Protein AF-A0A817X4B9-F1 (afdb_monomer_lite)

Foldseek 3Di:
DFQPPDPDGDDDDLCQQLPPDQPHPVSLSNAPQQPDCCCVPPNVPEPDDWGGGNVHIDHDDDPQWDWDDDPPDTDIDRVQQADFDWDADPVRPPIDTLGRPPARAWLEWEADPPQQKIWTAHQVQQWIWIDHVNNDDPIDTPDRDCVVRNDDRYDYDDPPRD

Radius of gyration: 22.18 Å; chains: 1; bounding box: 50×35×55 Å

Sequence (162 aa):
MVCSDTTIHQCVNMAQVCDGKLDCPGGNDESSLCNNDQCSINNGGCSHIRHPSPFGVLCLYQPGFHVRNTTNYKKCEDWRKNSRIERCNMDDQQRLSIMNDSIQMSLGLTFDLICEEVHFIDHHLNYIEIFTYNGENNRRKILVNRHFLYRFMSITLFENYL

pLDDT: mean 80.0, std 8.75, range [59.09, 93.94]

Secondary structure (DSSP, 8-state):
-B-TT-SS--B--GGGSSSSS--STT-TTS-TTTT-GGGTGGGGG-SSEEEEETTEEEEE--TTEEEEEETTEEEEEEGGGG--EEE--TTS-S-EEEE-SS-S-EEEEEEETTTTEEEEEETTTTEEEEEETT--S--EEEEE-HHHHSS------BTTB-

Structure (mmCIF, N/CA/C/O backbone):
data_AF-A0A817X4B9-F1
#
_entry.id   AF-A0A817X4B9-F1
#
loop_
_atom_site.group_PDB
_atom_site.id
_atom_site.type_symbol
_atom_site.label_atom_id
_atom_site.label_alt_id
_atom_site.label_comp_id
_atom_site.label_asym_id
_atom_site.label_entity_id
_atom_site.label_seq_id
_atom_site.pdbx_PDB_ins_code
_atom_site.Cartn_x
_atom_site.Cartn_y
_atom_site.Cartn_z
_atom_site.occupancy
_atom_site.B_iso_or_equiv
_atom_site.auth_seq_id
_atom_site.auth_comp_id
_atom_site.auth_asym_id
_atom_site.auth_atom_id
_atom_site.pdbx_PDB_model_num
ATOM 1 N N . MET A 1 1 ? 8.015 7.764 -21.213 1.00 74.06 1 MET A N 1
ATOM 2 C CA . MET A 1 1 ? 9.270 8.530 -21.051 1.00 74.06 1 MET A CA 1
ATOM 3 C C . MET A 1 1 ? 9.016 9.974 -21.458 1.00 74.06 1 MET A C 1
ATOM 5 O O . MET A 1 1 ? 8.210 10.181 -22.354 1.00 74.06 1 MET A O 1
ATOM 9 N N . VAL A 1 2 ? 9.634 10.954 -20.792 1.00 82.88 2 VAL A N 1
ATOM 10 C CA . VAL A 1 2 ? 9.540 12.372 -21.190 1.00 82.88 2 VAL A CA 1
ATOM 11 C C . VAL A 1 2 ? 10.681 12.678 -22.156 1.00 82.88 2 VAL A C 1
ATOM 13 O O . VAL A 1 2 ? 11.825 12.343 -21.852 1.00 82.88 2 VAL A O 1
ATOM 16 N N . CYS A 1 3 ? 10.381 13.295 -23.298 1.00 82.88 3 CYS A N 1
ATOM 17 C CA . CYS A 1 3 ? 11.406 13.748 -24.233 1.00 82.88 3 CYS A CA 1
ATOM 18 C C . CYS A 1 3 ? 12.183 14.925 -23.616 1.00 82.88 3 CYS A C 1
ATOM 20 O O . CYS A 1 3 ? 11.591 15.891 -23.138 1.00 82.88 3 CYS A O 1
ATOM 22 N N . SER A 1 4 ? 13.512 14.824 -23.587 1.00 69.94 4 SER A N 1
ATOM 23 C CA . SER A 1 4 ? 14.405 15.776 -22.909 1.00 69.94 4 SER A CA 1
ATOM 24 C C . SER A 1 4 ? 14.699 17.057 -23.697 1.00 69.94 4 SER A C 1
ATOM 26 O O . SER A 1 4 ? 15.132 18.032 -23.094 1.00 69.94 4 SER A O 1
ATOM 28 N N . ASP A 1 5 ? 14.459 17.068 -25.011 1.00 68.06 5 ASP A N 1
ATOM 29 C CA . ASP A 1 5 ? 14.863 18.158 -25.919 1.00 68.06 5 ASP A CA 1
ATOM 30 C C . ASP A 1 5 ? 13.751 19.155 -26.274 1.00 68.06 5 ASP A C 1
ATOM 32 O O . ASP A 1 5 ? 13.900 19.995 -27.162 1.00 68.06 5 ASP A O 1
ATOM 36 N N . THR A 1 6 ? 12.605 19.085 -25.602 1.00 60.25 6 THR A N 1
ATOM 37 C CA . THR A 1 6 ? 11.444 19.896 -25.964 1.00 60.25 6 THR A CA 1
ATOM 38 C C . THR A 1 6 ? 11.084 20.897 -24.869 1.00 60.25 6 THR A C 1
ATOM 40 O O . THR A 1 6 ? 10.873 20.548 -23.711 1.00 60.25 6 THR A O 1
ATOM 43 N N . THR A 1 7 ? 10.891 22.159 -25.268 1.00 63.16 7 THR A N 1
ATOM 44 C CA . THR A 1 7 ? 10.195 23.197 -24.475 1.00 63.16 7 THR A CA 1
ATOM 45 C C . THR A 1 7 ? 8.730 22.834 -24.178 1.00 63.16 7 THR A C 1
ATOM 47 O O . THR A 1 7 ? 8.045 23.530 -23.434 1.00 63.16 7 THR A O 1
ATOM 50 N N . ILE A 1 8 ? 8.259 21.724 -24.755 1.00 62.22 8 ILE A N 1
ATOM 51 C CA . ILE A 1 8 ? 6.956 21.094 -24.575 1.00 62.22 8 ILE A CA 1
ATOM 52 C C . ILE A 1 8 ? 7.215 19.713 -23.965 1.00 62.22 8 ILE A C 1
ATOM 54 O O . ILE A 1 8 ? 7.866 18.890 -24.595 1.00 62.22 8 ILE A O 1
ATOM 58 N N . HIS A 1 9 ? 6.727 19.409 -22.764 1.00 69.56 9 HIS A N 1
ATOM 59 C CA . HIS A 1 9 ? 6.904 18.076 -22.171 1.00 69.56 9 HIS A CA 1
ATOM 60 C C . HIS A 1 9 ? 6.074 17.020 -22.924 1.00 69.56 9 HIS A C 1
ATOM 62 O O . HIS A 1 9 ? 4.930 16.743 -22.567 1.00 69.56 9 HIS A O 1
ATOM 68 N N . GLN A 1 10 ? 6.643 16.442 -23.984 1.00 81.06 10 GLN A N 1
ATOM 69 C CA . GLN A 1 10 ? 6.041 15.346 -24.734 1.00 81.06 10 GLN A CA 1
ATOM 70 C C . GLN A 1 10 ? 6.378 14.016 -24.055 1.00 81.06 10 GLN A C 1
ATOM 72 O O . GLN A 1 10 ? 7.537 13.731 -23.745 1.00 81.06 10 GLN A O 1
ATOM 77 N N . CYS A 1 11 ? 5.349 13.208 -23.810 1.00 83.88 11 CYS A N 1
ATOM 78 C CA . CYS A 1 11 ? 5.471 11.890 -23.200 1.00 83.88 11 CYS A CA 1
ATOM 79 C C . CYS A 1 11 ? 5.230 10.805 -24.251 1.00 83.88 11 CYS A C 1
ATOM 81 O O . CYS A 1 11 ? 4.183 10.797 -24.892 1.00 83.88 11 CYS A O 1
ATOM 83 N N . VAL A 1 12 ? 6.161 9.861 -24.365 1.00 86.44 12 VAL A N 1
ATOM 84 C CA . VAL A 1 12 ? 6.010 8.637 -25.170 1.00 86.44 12 VAL A CA 1
ATOM 85 C C . VAL A 1 12 ? 5.675 7.442 -24.274 1.00 86.44 12 VAL A C 1
ATOM 87 O O . VAL A 1 12 ? 6.075 7.405 -23.098 1.00 86.44 12 VAL A O 1
ATOM 90 N N . ASN A 1 13 ? 4.910 6.475 -24.790 1.00 84.88 13 ASN A N 1
ATOM 91 C CA . ASN A 1 13 ? 4.567 5.263 -24.044 1.00 84.88 13 ASN A CA 1
ATOM 92 C C . ASN A 1 13 ? 5.828 4.437 -23.748 1.00 84.88 13 ASN A C 1
ATOM 94 O O . ASN A 1 13 ? 6.791 4.490 -24.498 1.00 84.88 13 ASN A O 1
ATOM 98 N N . MET A 1 14 ? 5.832 3.654 -22.666 1.00 78.56 14 MET A N 1
ATOM 99 C CA . MET A 1 14 ? 6.965 2.780 -22.340 1.00 78.56 14 MET A CA 1
ATOM 100 C C . MET A 1 14 ? 7.252 1.754 -23.447 1.00 78.56 14 MET A C 1
ATOM 102 O O . MET A 1 14 ? 8.409 1.466 -23.704 1.00 78.56 14 MET A O 1
ATOM 106 N N . ALA A 1 15 ? 6.220 1.259 -24.138 1.00 82.44 15 ALA A N 1
ATOM 107 C CA . ALA A 1 15 ? 6.369 0.313 -25.247 1.00 82.44 15 ALA A CA 1
ATOM 108 C C . ALA A 1 15 ? 6.970 0.930 -26.524 1.00 82.44 15 ALA A C 1
ATOM 110 O O . ALA A 1 15 ? 7.368 0.188 -27.409 1.00 82.44 15 ALA A O 1
ATOM 111 N N . GLN A 1 16 ? 7.011 2.262 -26.602 1.00 86.44 16 GLN A N 1
ATOM 112 C CA . GLN A 1 16 ? 7.563 3.048 -27.710 1.00 86.44 16 GLN A CA 1
ATOM 113 C C . GLN A 1 16 ? 8.994 3.525 -27.417 1.00 86.44 16 GLN A C 1
ATOM 115 O O . GLN A 1 16 ? 9.477 4.486 -27.994 1.00 86.44 16 GLN A O 1
ATOM 120 N N . VAL A 1 17 ? 9.632 2.946 -26.401 1.00 87.62 17 VAL A N 1
ATOM 121 C CA . VAL A 1 17 ? 11.005 3.269 -26.022 1.00 87.62 17 VAL A CA 1
ATOM 122 C C . VAL A 1 17 ? 11.879 2.105 -26.457 1.00 87.62 17 VAL A C 1
ATOM 124 O O . VAL A 1 17 ? 11.650 0.984 -25.993 1.00 87.62 17 VAL A O 1
ATOM 127 N N . CYS A 1 18 ? 12.898 2.375 -27.271 1.00 83.81 18 CYS A N 1
ATOM 128 C CA . CYS A 1 18 ? 13.741 1.355 -27.893 1.00 83.81 18 CYS A CA 1
ATOM 129 C C . CYS A 1 18 ? 12.950 0.390 -28.801 1.00 83.81 18 CYS A C 1
ATOM 131 O O . CYS A 1 18 ? 13.223 -0.815 -28.809 1.00 83.81 18 CYS A O 1
ATOM 133 N N . ASP A 1 19 ? 11.944 0.891 -29.519 1.00 86.50 19 ASP A N 1
ATOM 134 C CA . ASP A 1 19 ? 11.140 0.124 -30.478 1.00 86.50 19 ASP A CA 1
ATOM 135 C C . ASP A 1 19 ? 11.657 0.247 -31.927 1.00 86.50 19 ASP A C 1
ATOM 137 O O . ASP A 1 19 ? 11.122 -0.385 -32.843 1.00 86.50 19 ASP A O 1
ATOM 141 N N . GLY A 1 20 ? 12.742 1.005 -32.131 1.00 84.31 20 GLY A N 1
ATOM 142 C CA . GLY A 1 20 ? 13.371 1.240 -33.427 1.00 84.31 20 GLY A CA 1
ATOM 143 C C . GLY A 1 20 ? 12.727 2.366 -34.236 1.00 84.31 20 GLY A C 1
ATOM 144 O O . GLY A 1 20 ? 13.112 2.5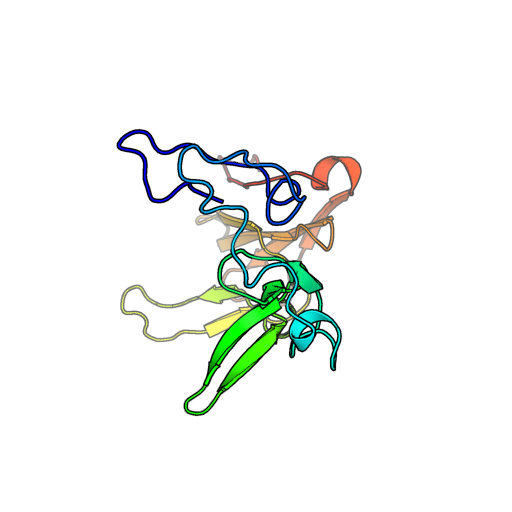73 -35.393 1.00 84.31 20 GLY A O 1
ATOM 145 N N . LYS A 1 21 ? 11.766 3.098 -33.662 1.00 88.25 21 LYS A N 1
ATOM 146 C CA . LYS A 1 21 ? 11.097 4.235 -34.287 1.00 88.25 21 LYS A CA 1
ATOM 147 C C . LYS A 1 21 ? 11.357 5.506 -33.480 1.00 88.25 21 LYS A C 1
ATOM 149 O O . LYS A 1 21 ? 11.207 5.547 -32.273 1.00 88.25 21 LYS A O 1
ATOM 154 N N . LEU A 1 22 ? 11.705 6.584 -34.181 1.00 87.88 22 LEU A N 1
ATOM 155 C CA . LEU A 1 22 ? 11.854 7.906 -33.573 1.00 87.88 22 LEU A CA 1
ATOM 156 C C . LEU A 1 22 ? 10.468 8.479 -33.241 1.00 87.88 22 LEU A C 1
ATOM 158 O O . LEU A 1 22 ? 9.793 9.020 -34.123 1.00 87.88 22 LEU A O 1
ATOM 162 N N . ASP A 1 23 ? 10.046 8.354 -31.986 1.00 88.56 23 ASP A N 1
ATOM 163 C CA . ASP A 1 23 ? 8.805 8.916 -31.452 1.00 88.56 23 ASP A CA 1
ATOM 164 C C . ASP A 1 23 ? 9.048 10.216 -30.660 1.00 88.56 23 ASP A C 1
ATOM 166 O O . ASP A 1 23 ? 8.151 11.068 -30.582 1.00 88.56 23 ASP A O 1
ATOM 170 N N . CYS A 1 24 ? 10.258 10.432 -30.126 1.00 86.31 24 CYS A N 1
ATOM 171 C CA . CYS A 1 24 ? 10.678 11.739 -29.616 1.00 86.31 24 CYS A CA 1
ATOM 172 C C . CYS A 1 24 ? 11.252 12.637 -30.735 1.00 86.31 24 CYS A C 1
ATOM 174 O O . CYS A 1 24 ? 12.044 12.175 -31.557 1.00 86.31 24 CYS A O 1
ATOM 176 N N . PRO A 1 25 ? 10.978 13.960 -30.725 1.00 83.75 25 PRO A N 1
ATOM 177 C CA . PRO A 1 25 ? 11.497 14.893 -31.737 1.00 83.75 25 PRO A CA 1
ATOM 178 C C . PRO A 1 25 ? 13.029 14.953 -31.824 1.00 83.75 25 PRO A C 1
ATOM 180 O O . PRO A 1 25 ? 13.570 15.206 -32.896 1.00 83.75 25 PRO A O 1
ATOM 183 N N . GLY A 1 26 ? 13.720 14.731 -30.700 1.00 81.00 26 GLY A N 1
ATOM 184 C CA . GLY A 1 26 ? 15.185 14.667 -30.620 1.00 81.00 26 GLY A CA 1
ATOM 185 C C . GLY A 1 26 ? 15.759 13.248 -30.707 1.00 81.00 26 GLY A C 1
ATOM 186 O O . GLY A 1 26 ? 16.968 13.073 -30.582 1.00 81.00 26 GLY A O 1
ATOM 187 N N . GLY A 1 27 ? 14.915 12.226 -30.893 1.00 81.88 27 GLY A N 1
ATOM 188 C CA . GLY A 1 27 ? 15.345 10.827 -30.962 1.00 81.88 27 GLY A CA 1
ATOM 189 C C . GLY A 1 27 ? 15.949 10.269 -29.676 1.00 81.88 27 GLY A C 1
ATOM 190 O O . GLY A 1 27 ? 16.638 9.253 -29.697 1.00 81.88 27 GLY A O 1
ATOM 191 N N . ASN A 1 28 ? 15.738 10.947 -28.546 1.00 85.44 28 ASN A N 1
ATOM 192 C CA . ASN A 1 28 ? 16.309 10.562 -27.257 1.00 85.44 28 ASN A CA 1
ATOM 193 C C . ASN A 1 28 ? 15.670 9.274 -26.701 1.00 85.44 28 ASN A C 1
ATOM 195 O O . ASN A 1 28 ? 16.155 8.755 -25.703 1.00 85.44 28 ASN A O 1
ATOM 199 N N . ASP A 1 29 ? 14.586 8.788 -27.306 1.00 86.06 29 ASP A N 1
ATOM 200 C CA . ASP A 1 29 ? 13.945 7.494 -27.064 1.00 86.06 29 ASP A CA 1
ATOM 201 C C . ASP A 1 29 ? 14.710 6.306 -27.677 1.00 86.06 29 ASP A C 1
ATOM 203 O O . ASP A 1 29 ? 14.648 5.211 -27.120 1.00 86.06 29 ASP A O 1
ATOM 207 N N . GLU A 1 30 ? 15.509 6.534 -28.727 1.00 87.56 30 GLU A N 1
ATOM 208 C CA . GLU A 1 30 ? 16.224 5.510 -29.509 1.00 87.56 30 GLU A CA 1
ATOM 209 C C . GLU A 1 30 ? 17.754 5.695 -29.451 1.00 87.56 30 GLU A C 1
ATOM 211 O O . GLU A 1 30 ? 18.437 5.972 -30.440 1.00 87.56 30 GLU A O 1
ATOM 216 N N . SER A 1 31 ? 18.326 5.559 -28.254 1.00 83.12 31 SER A N 1
ATOM 217 C CA . SER A 1 31 ? 19.777 5.670 -28.043 1.00 83.12 31 SER A CA 1
ATOM 218 C C . SER A 1 31 ? 20.539 4.418 -28.498 1.00 83.12 31 SER A C 1
ATOM 220 O O . SER A 1 31 ? 20.015 3.304 -28.517 1.00 83.12 31 SER A O 1
ATOM 222 N N . SER A 1 32 ? 21.845 4.561 -28.741 1.00 82.75 32 SER A N 1
ATOM 223 C CA . SER A 1 32 ? 22.759 3.448 -29.052 1.00 82.75 32 SER A CA 1
ATOM 224 C C . SER A 1 32 ? 22.835 2.375 -27.955 1.00 82.75 32 SER A C 1
ATOM 226 O O . SER A 1 32 ? 23.290 1.259 -28.203 1.00 82.75 32 SER A O 1
ATOM 228 N N . LEU A 1 33 ? 22.365 2.688 -26.744 1.00 79.31 33 LEU A N 1
ATOM 229 C CA . LEU A 1 33 ? 22.302 1.762 -25.614 1.00 79.31 33 LEU A CA 1
ATOM 230 C C . LEU A 1 33 ? 21.096 0.806 -25.656 1.00 79.31 33 LEU A C 1
ATOM 232 O O . LEU A 1 33 ? 21.116 -0.194 -24.939 1.00 79.31 33 LEU A O 1
ATOM 236 N N . CYS A 1 34 ? 20.090 1.063 -26.501 1.00 77.75 34 CYS A N 1
ATOM 237 C CA . CYS A 1 34 ? 18.898 0.219 -26.644 1.00 77.75 34 CYS A CA 1
ATOM 238 C C . CYS A 1 34 ? 19.227 -1.219 -27.099 1.00 77.75 34 CYS A C 1
ATOM 240 O O . CYS A 1 34 ? 18.597 -2.169 -26.641 1.00 77.75 34 CYS A O 1
ATOM 242 N N . ASN A 1 35 ? 20.258 -1.383 -27.939 1.00 71.44 35 ASN A N 1
ATOM 243 C CA . ASN A 1 35 ? 20.662 -2.663 -28.543 1.00 71.44 35 ASN A CA 1
ATOM 244 C C . ASN A 1 35 ? 21.942 -3.263 -27.937 1.00 71.44 35 ASN A C 1
ATOM 246 O O . ASN A 1 35 ? 22.598 -4.091 -28.562 1.00 71.44 35 ASN A O 1
ATOM 250 N N . ASN A 1 36 ? 22.348 -2.836 -26.740 1.00 69.94 36 ASN A N 1
ATOM 251 C CA . ASN A 1 36 ? 23.574 -3.345 -26.131 1.00 69.94 36 ASN A CA 1
ATOM 252 C C . ASN A 1 36 ? 23.365 -4.768 -25.570 1.00 69.94 36 ASN A C 1
ATOM 254 O O . ASN A 1 36 ? 22.453 -4.992 -24.770 1.00 69.94 36 ASN A O 1
ATOM 258 N N . ASP A 1 37 ? 24.245 -5.716 -25.919 1.00 60.34 37 ASP A N 1
ATOM 259 C CA . ASP A 1 37 ? 24.225 -7.118 -25.448 1.00 60.34 37 ASP A CA 1
ATOM 260 C C . ASP A 1 37 ? 24.294 -7.254 -23.918 1.00 60.34 37 ASP A C 1
ATOM 262 O O . ASP A 1 37 ? 23.890 -8.275 -23.353 1.00 60.34 37 ASP A O 1
ATOM 266 N N . GLN A 1 38 ? 24.725 -6.191 -23.228 1.00 60.34 38 GLN A N 1
ATOM 267 C CA . GLN A 1 38 ? 24.578 -6.018 -21.777 1.00 60.34 38 GLN A CA 1
ATOM 268 C C . GLN A 1 38 ? 23.149 -6.322 -21.290 1.00 60.34 38 GLN A C 1
ATOM 270 O O . GLN A 1 38 ? 22.974 -6.780 -20.169 1.00 60.34 38 GLN A O 1
ATOM 275 N N . CYS A 1 39 ? 22.132 -6.103 -22.128 1.00 59.09 39 CYS A N 1
ATOM 276 C CA . CYS A 1 39 ? 20.725 -6.356 -21.831 1.00 59.09 39 CYS A CA 1
ATOM 277 C C . CYS A 1 39 ? 20.382 -7.860 -21.778 1.00 59.09 39 CYS A C 1
ATOM 279 O O . CYS A 1 39 ? 19.497 -8.276 -21.028 1.00 59.09 39 CYS A O 1
ATOM 281 N N . SER A 1 40 ? 21.086 -8.694 -22.549 1.00 65.62 40 SER A N 1
ATOM 282 C CA . SER A 1 40 ? 20.819 -10.137 -22.672 1.00 65.62 40 SER A CA 1
ATOM 283 C C . SER A 1 40 ? 21.587 -10.981 -21.655 1.00 65.62 40 SER A C 1
ATOM 285 O O . SER A 1 40 ? 21.166 -12.090 -21.322 1.00 65.62 40 SER A O 1
ATOM 287 N N . ILE A 1 41 ? 22.689 -10.459 -21.119 1.00 69.50 41 ILE A N 1
ATOM 288 C CA . ILE A 1 41 ? 23.520 -11.163 -20.142 1.00 69.50 41 ILE A CA 1
ATOM 289 C C . ILE A 1 41 ? 22.905 -11.003 -18.747 1.00 69.50 41 ILE A C 1
ATOM 291 O O . ILE A 1 41 ? 22.679 -9.887 -18.287 1.00 69.50 41 ILE A O 1
ATOM 295 N N . ASN A 1 42 ? 22.636 -12.120 -18.060 1.00 73.44 42 ASN A N 1
ATOM 296 C CA . ASN A 1 42 ? 22.157 -12.151 -16.668 1.00 73.44 42 ASN A CA 1
ATOM 297 C C . ASN A 1 42 ? 20.986 -11.177 -16.380 1.00 73.44 42 ASN A C 1
ATOM 299 O O . ASN A 1 42 ? 21.028 -10.401 -15.425 1.00 73.44 42 ASN A O 1
ATOM 303 N N . ASN A 1 43 ? 19.969 -11.168 -17.252 1.00 72.75 43 ASN A N 1
ATOM 304 C CA . ASN A 1 43 ? 18.807 -10.267 -17.175 1.00 72.75 43 ASN A CA 1
ATOM 305 C C . ASN A 1 43 ? 19.173 -8.765 -17.100 1.00 72.75 43 ASN A C 1
ATOM 307 O O . ASN A 1 43 ? 18.477 -7.987 -16.448 1.00 72.75 43 ASN A O 1
ATOM 311 N N . GLY A 1 44 ? 20.296 -8.359 -17.702 1.00 72.00 44 GLY A N 1
ATOM 312 C CA . GLY A 1 44 ? 20.806 -6.989 -17.633 1.00 72.00 44 GLY A CA 1
ATOM 313 C C . GLY A 1 44 ? 21.182 -6.530 -16.220 1.00 72.00 44 GLY A C 1
ATOM 314 O O . GLY A 1 44 ? 21.189 -5.334 -15.943 1.00 72.00 44 GLY A O 1
ATOM 315 N N . GLY A 1 45 ? 21.439 -7.474 -15.306 1.00 75.75 45 GLY A N 1
ATOM 316 C CA . GLY A 1 45 ? 21.650 -7.209 -13.881 1.00 75.75 45 GLY A CA 1
ATOM 317 C C . GLY A 1 45 ? 20.357 -7.007 -13.077 1.00 75.75 45 GLY A C 1
ATOM 318 O O . GLY A 1 45 ? 20.424 -6.727 -11.879 1.00 75.75 45 GLY A O 1
ATOM 319 N N . CYS A 1 46 ? 19.181 -7.159 -13.695 1.00 76.12 46 CYS A N 1
ATOM 320 C CA . CYS A 1 46 ? 17.893 -6.997 -13.027 1.00 76.12 46 CYS A CA 1
ATOM 321 C C . CYS A 1 46 ? 17.443 -8.270 -12.308 1.00 76.12 46 CYS A C 1
ATOM 323 O O . CYS A 1 46 ? 17.562 -9.383 -12.815 1.00 76.12 46 CYS A O 1
ATOM 325 N N . SER A 1 47 ? 16.826 -8.099 -11.139 1.00 75.12 47 SER A N 1
ATOM 326 C CA . SER A 1 47 ? 16.284 -9.213 -10.349 1.00 75.12 47 SER A CA 1
ATOM 327 C C . SER A 1 47 ? 14.907 -9.685 -10.831 1.00 75.12 47 SER A C 1
ATOM 329 O O . SER A 1 47 ? 14.611 -10.868 -10.721 1.00 75.12 47 SER A O 1
ATOM 331 N N . HIS A 1 48 ? 14.066 -8.778 -11.345 1.00 76.50 48 HIS A N 1
ATOM 332 C CA . HIS A 1 48 ? 12.686 -9.081 -11.746 1.00 76.50 48 HIS A CA 1
ATOM 333 C C . HIS A 1 48 ? 12.423 -8.716 -13.209 1.00 76.50 48 HIS A C 1
ATOM 335 O O . HIS A 1 48 ? 12.649 -9.528 -14.103 1.00 76.50 48 HIS A O 1
ATOM 341 N N . ILE A 1 49 ? 11.935 -7.500 -13.460 1.00 78.62 49 ILE A N 1
ATOM 342 C CA . ILE A 1 49 ? 11.498 -7.063 -14.780 1.00 78.62 49 ILE A CA 1
ATOM 343 C C . ILE A 1 49 ? 12.613 -6.212 -15.375 1.00 78.62 49 ILE A C 1
ATOM 345 O O . ILE A 1 49 ? 13.113 -5.279 -14.750 1.00 78.62 49 ILE A O 1
ATOM 349 N N . ARG A 1 50 ? 13.002 -6.537 -16.600 1.00 79.75 50 ARG A N 1
ATOM 350 C CA . ARG A 1 50 ? 13.958 -5.765 -17.385 1.00 79.75 50 ARG A CA 1
ATOM 351 C C . ARG A 1 50 ? 13.195 -5.036 -18.482 1.00 79.75 50 ARG A C 1
ATOM 353 O O . ARG A 1 50 ? 12.407 -5.656 -19.191 1.00 79.75 50 ARG A O 1
ATOM 360 N N . HIS A 1 51 ? 13.434 -3.737 -18.604 1.00 82.38 51 HIS A N 1
ATOM 361 C CA . HIS A 1 51 ? 12.856 -2.889 -19.637 1.00 82.38 51 HIS A CA 1
ATOM 362 C C . HIS A 1 51 ? 13.984 -2.162 -20.385 1.00 82.38 51 HIS A C 1
ATOM 364 O O . HIS A 1 51 ? 14.895 -1.637 -19.735 1.00 82.38 51 HIS A O 1
ATOM 370 N N . PRO A 1 52 ? 13.971 -2.134 -21.728 1.00 77.94 52 PRO A N 1
ATOM 371 C CA . PRO A 1 52 ? 14.938 -1.351 -22.483 1.00 77.94 52 PRO A CA 1
ATOM 372 C C . PRO A 1 52 ? 14.714 0.148 -22.237 1.00 77.94 52 PRO A C 1
ATOM 374 O O . PRO A 1 52 ? 13.590 0.605 -22.025 1.00 77.94 52 PRO A O 1
ATOM 377 N N . SER A 1 53 ? 15.797 0.912 -22.185 1.00 79.50 53 SER A N 1
ATOM 378 C CA . SER A 1 53 ? 15.765 2.360 -22.017 1.00 79.50 53 SER A CA 1
ATOM 379 C C . SER A 1 53 ? 16.919 2.978 -22.809 1.00 79.50 53 SER A C 1
ATOM 381 O O . SER A 1 53 ? 17.988 2.371 -22.924 1.00 79.50 53 SER A O 1
ATOM 383 N N . PRO A 1 54 ? 16.760 4.207 -23.315 1.00 79.06 54 PRO A N 1
ATOM 384 C CA . PRO A 1 54 ? 17.819 4.917 -24.020 1.00 79.06 54 PRO A CA 1
ATOM 385 C C . PRO A 1 54 ? 19.022 5.242 -23.124 1.00 79.06 54 PRO A C 1
ATOM 387 O O . PRO A 1 54 ? 20.109 5.547 -23.614 1.00 79.06 54 PRO A O 1
ATOM 390 N N . PHE A 1 55 ? 18.860 5.124 -21.804 1.00 78.94 55 PHE A N 1
ATOM 391 C CA . PHE A 1 55 ? 19.937 5.237 -20.820 1.00 78.94 55 PHE A CA 1
ATOM 392 C C . PHE A 1 55 ? 20.556 3.878 -20.437 1.00 78.94 55 PHE A C 1
ATOM 394 O O . PHE A 1 55 ? 21.331 3.806 -19.485 1.00 78.94 55 PHE A O 1
ATOM 401 N N . GLY A 1 56 ? 20.215 2.796 -21.147 1.00 79.44 56 GLY A N 1
ATOM 402 C CA . GLY A 1 56 ? 20.658 1.429 -20.869 1.00 79.44 56 GLY A CA 1
ATOM 403 C C . GLY A 1 56 ? 19.566 0.563 -20.239 1.00 79.44 56 GLY A C 1
ATOM 404 O O . GLY A 1 56 ? 18.375 0.767 -20.460 1.00 79.44 56 GLY A O 1
ATOM 405 N N . VAL A 1 57 ? 19.956 -0.442 -19.453 1.00 76.56 57 VAL A N 1
ATOM 406 C CA . VAL A 1 57 ? 18.996 -1.370 -18.838 1.00 76.56 57 VAL A CA 1
ATOM 407 C C . VAL A 1 57 ? 18.238 -0.681 -17.702 1.00 76.56 57 VAL A C 1
ATOM 409 O O . VAL A 1 57 ? 18.837 -0.246 -16.718 1.00 76.56 57 VAL A O 1
ATOM 412 N N . LEU A 1 58 ? 16.907 -0.631 -17.799 1.00 78.50 58 LEU A N 1
ATOM 413 C CA . LEU A 1 58 ? 16.039 -0.202 -16.708 1.00 78.50 58 LEU A CA 1
ATOM 414 C C . LEU A 1 58 ? 15.465 -1.427 -15.989 1.00 78.50 58 LEU A C 1
ATOM 416 O O . LEU A 1 58 ? 14.688 -2.196 -16.555 1.00 78.50 58 LEU A O 1
ATOM 420 N N . CYS A 1 59 ? 15.817 -1.587 -14.715 1.00 77.38 59 CYS A N 1
ATOM 421 C CA . CYS A 1 59 ? 15.229 -2.621 -13.871 1.00 77.38 59 CYS A CA 1
ATOM 422 C C . CYS A 1 59 ? 13.933 -2.121 -13.238 1.00 77.38 59 CYS A C 1
ATOM 424 O O . CYS A 1 59 ? 13.942 -1.212 -12.406 1.00 77.38 59 CYS A O 1
ATOM 426 N N . LEU A 1 60 ? 12.826 -2.747 -13.620 1.00 75.44 60 LEU A N 1
ATOM 427 C CA . LEU A 1 60 ? 11.521 -2.566 -13.010 1.00 75.44 60 LEU A CA 1
ATOM 428 C C . LEU A 1 60 ? 11.272 -3.690 -12.000 1.00 75.44 60 LEU A C 1
ATOM 430 O O . LEU A 1 60 ? 11.723 -4.830 -12.147 1.00 75.44 60 LEU A O 1
ATOM 434 N N . TYR A 1 61 ? 10.531 -3.366 -10.951 1.00 72.75 61 TYR A N 1
ATOM 435 C CA . TYR A 1 61 ? 10.179 -4.325 -9.913 1.00 72.75 61 TYR A CA 1
ATOM 436 C C . TYR A 1 61 ? 8.707 -4.676 -10.016 1.00 72.75 61 TYR A C 1
ATOM 438 O O . TYR A 1 61 ? 7.894 -3.871 -10.472 1.00 72.75 61 TYR A O 1
ATOM 446 N N . GLN A 1 62 ? 8.363 -5.897 -9.611 1.00 71.00 62 GLN A N 1
ATOM 447 C CA . GLN A 1 62 ? 6.963 -6.286 -9.532 1.00 71.00 62 GLN A CA 1
ATOM 448 C C . GLN A 1 62 ? 6.213 -5.360 -8.556 1.00 71.00 62 GLN A C 1
ATOM 450 O O . GLN A 1 62 ? 6.796 -4.930 -7.552 1.00 71.00 62 GLN A O 1
ATOM 455 N N . PRO A 1 63 ? 4.925 -5.062 -8.807 1.00 67.00 63 PRO A N 1
ATOM 456 C CA . PRO A 1 63 ? 4.099 -4.324 -7.858 1.00 67.00 63 PRO A CA 1
ATOM 457 C C . PRO A 1 63 ? 4.146 -4.996 -6.479 1.00 67.00 63 PRO A C 1
ATOM 459 O O . PRO A 1 63 ? 3.838 -6.181 -6.364 1.00 67.00 63 PRO A O 1
ATOM 462 N N . GLY A 1 64 ? 4.540 -4.253 -5.444 1.00 66.06 64 GLY A N 1
ATOM 463 C CA . GLY A 1 64 ? 4.820 -4.822 -4.115 1.00 66.06 64 GLY A CA 1
ATOM 464 C C . GLY A 1 64 ? 6.278 -4.677 -3.666 1.00 66.06 64 GLY A C 1
ATOM 465 O O . GLY A 1 64 ? 6.568 -4.781 -2.482 1.00 66.06 64 GLY A O 1
ATOM 466 N N . PHE A 1 65 ? 7.201 -4.360 -4.575 1.00 69.62 65 PHE A N 1
ATOM 467 C CA . PHE A 1 65 ? 8.616 -4.175 -4.250 1.00 69.62 65 PHE A CA 1
ATOM 468 C C . PHE A 1 65 ? 9.025 -2.704 -4.327 1.00 69.62 65 PHE A C 1
ATOM 470 O O . PHE A 1 65 ? 8.627 -1.983 -5.240 1.00 69.62 65 PHE A O 1
ATOM 477 N N . HIS A 1 66 ? 9.847 -2.267 -3.374 1.00 68.56 66 HIS A N 1
ATOM 478 C CA . HIS A 1 66 ? 10.460 -0.940 -3.365 1.00 68.56 66 HIS A CA 1
ATOM 479 C C . HIS A 1 66 ? 11.983 -1.061 -3.288 1.00 68.56 66 HIS A C 1
ATOM 481 O O . HIS A 1 66 ? 12.531 -2.031 -2.755 1.00 68.56 66 HIS A O 1
ATOM 487 N N . VAL A 1 67 ? 12.677 -0.068 -3.843 1.00 67.62 67 VAL A N 1
ATOM 488 C CA . VAL A 1 67 ? 14.137 -0.006 -3.774 1.00 67.62 67 VAL A CA 1
ATOM 489 C C . VAL A 1 67 ? 14.538 0.629 -2.457 1.00 67.62 67 VAL A C 1
ATOM 491 O O . VAL A 1 67 ? 14.234 1.792 -2.202 1.00 67.62 67 VAL A O 1
ATOM 494 N N . ARG A 1 68 ? 15.289 -0.115 -1.653 1.00 69.75 68 ARG A N 1
ATOM 495 C CA . ARG A 1 68 ? 15.936 0.390 -0.452 1.00 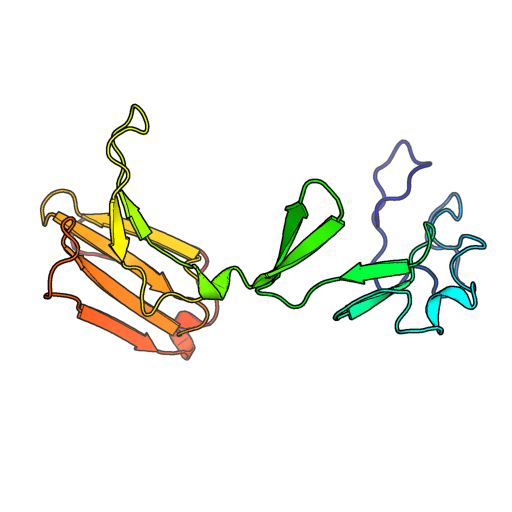69.75 68 ARG A CA 1
ATOM 496 C C . ARG A 1 68 ? 17.412 0.632 -0.738 1.00 69.75 68 ARG A C 1
ATOM 498 O O . ARG A 1 68 ? 18.148 -0.278 -1.130 1.00 69.75 68 ARG A O 1
ATOM 505 N N . ASN A 1 69 ? 17.841 1.879 -0.571 1.00 72.06 69 ASN A N 1
ATOM 506 C CA . ASN A 1 69 ? 19.239 2.251 -0.737 1.00 72.06 69 ASN A CA 1
ATOM 507 C C . ASN A 1 69 ? 20.022 1.832 0.516 1.00 72.06 69 ASN A C 1
ATOM 509 O O . ASN A 1 69 ? 19.761 2.343 1.603 1.00 72.06 69 ASN A O 1
ATOM 513 N N . THR A 1 70 ? 20.933 0.872 0.373 1.00 69.81 70 THR A N 1
ATOM 514 C CA . THR A 1 70 ? 21.863 0.465 1.436 1.00 69.81 70 THR A CA 1
ATOM 515 C C . THR A 1 70 ? 23.223 1.097 1.153 1.00 69.81 70 THR A C 1
ATOM 517 O O . THR A 1 70 ? 23.521 1.418 0.006 1.00 69.81 70 THR A O 1
ATOM 520 N N . THR A 1 71 ? 24.073 1.243 2.170 1.00 74.19 71 THR A N 1
ATOM 521 C CA . THR A 1 71 ? 25.388 1.907 2.091 1.00 74.19 71 THR A CA 1
ATOM 522 C C . THR A 1 71 ? 26.263 1.462 0.914 1.00 74.19 71 THR A C 1
ATOM 524 O O . THR A 1 71 ? 27.023 2.276 0.408 1.00 74.19 71 THR A O 1
ATOM 527 N N . ASN A 1 72 ? 26.127 0.211 0.448 1.00 65.31 72 ASN A N 1
ATOM 528 C CA . ASN A 1 72 ? 26.973 -0.356 -0.610 1.00 65.31 72 ASN A CA 1
ATOM 529 C C . ASN A 1 72 ? 26.216 -0.872 -1.846 1.00 65.31 72 ASN A C 1
ATOM 531 O O . ASN A 1 72 ? 26.852 -1.235 -2.830 1.00 65.31 72 ASN A O 1
ATOM 535 N N . TYR A 1 73 ? 24.883 -0.964 -1.810 1.00 60.78 73 TYR A N 1
ATOM 536 C CA . TYR A 1 73 ? 24.089 -1.463 -2.939 1.00 60.78 73 TYR A CA 1
ATOM 537 C C . TYR A 1 73 ? 22.602 -1.124 -2.785 1.00 60.78 73 TYR A C 1
ATOM 539 O O . TYR A 1 73 ? 22.086 -0.928 -1.682 1.00 60.78 73 TYR A O 1
ATOM 547 N N . LYS A 1 74 ? 21.882 -1.091 -3.907 1.00 65.38 74 LYS A N 1
ATOM 548 C CA . LYS A 1 74 ? 20.421 -0.970 -3.920 1.00 65.38 74 LYS A CA 1
ATOM 549 C C . LYS A 1 74 ? 19.811 -2.363 -3.782 1.00 65.38 74 LYS A C 1
ATOM 551 O O . LYS A 1 74 ? 20.088 -3.239 -4.597 1.00 65.38 74 LYS A O 1
ATOM 556 N N . LYS A 1 75 ? 18.999 -2.572 -2.746 1.00 68.50 75 LYS A N 1
ATOM 557 C CA . LYS A 1 75 ? 18.307 -3.839 -2.481 1.00 68.50 75 LYS A CA 1
ATOM 558 C C . LYS A 1 75 ? 16.815 -3.671 -2.725 1.00 68.50 75 LYS A C 1
ATOM 560 O O . LYS A 1 75 ? 16.250 -2.628 -2.413 1.00 68.50 75 LYS A O 1
ATOM 565 N N . CYS A 1 76 ? 16.176 -4.705 -3.253 1.00 63.62 76 CYS A N 1
ATOM 566 C CA . CYS A 1 76 ? 14.731 -4.713 -3.444 1.00 63.62 76 CYS A CA 1
ATOM 567 C C . CYS A 1 76 ? 14.091 -5.409 -2.259 1.00 63.62 76 CYS A C 1
ATOM 569 O O . CYS A 1 76 ? 14.383 -6.577 -1.997 1.00 63.62 76 CYS A O 1
ATOM 571 N N . GLU A 1 77 ? 13.247 -4.686 -1.538 1.00 65.81 77 GLU A N 1
ATOM 572 C CA . GLU A 1 77 ? 12.475 -5.244 -0.439 1.00 65.81 77 GLU A CA 1
ATOM 573 C C . GLU A 1 77 ? 10.997 -5.239 -0.814 1.00 65.81 77 GLU A C 1
ATOM 575 O O . GLU A 1 77 ? 10.456 -4.251 -1.317 1.00 65.81 77 GLU A O 1
ATOM 580 N N . ASP A 1 78 ? 10.358 -6.383 -0.592 1.00 68.00 78 ASP A N 1
ATOM 581 C CA . ASP A 1 78 ? 8.911 -6.509 -0.675 1.00 68.00 78 ASP A CA 1
ATOM 582 C C . ASP A 1 78 ? 8.316 -5.696 0.479 1.00 68.00 78 ASP A C 1
ATOM 584 O O . ASP A 1 78 ? 8.505 -6.045 1.649 1.00 68.00 78 ASP A O 1
ATOM 588 N N . TRP A 1 79 ? 7.659 -4.573 0.179 1.00 67.00 79 TRP A N 1
ATOM 589 C CA . TRP A 1 79 ? 7.082 -3.725 1.227 1.00 67.00 79 TRP A CA 1
ATOM 590 C C . TRP A 1 79 ? 5.877 -4.400 1.892 1.00 67.00 79 TRP A C 1
ATOM 592 O O . TRP A 1 79 ? 5.539 -4.068 3.031 1.00 67.00 79 TRP A O 1
ATOM 602 N N . ARG A 1 80 ? 5.285 -5.418 1.249 1.00 66.75 80 ARG A N 1
ATOM 603 C CA . ARG A 1 80 ? 4.201 -6.213 1.839 1.00 66.75 80 ARG A CA 1
ATOM 604 C C . ARG A 1 80 ? 4.672 -7.019 3.045 1.00 66.75 80 ARG A C 1
ATOM 606 O O . ARG A 1 80 ? 3.920 -7.186 3.994 1.00 66.75 80 ARG A O 1
ATOM 613 N N . LYS A 1 81 ? 5.934 -7.472 3.058 1.00 67.56 81 LYS A N 1
ATOM 614 C CA . LYS A 1 81 ? 6.478 -8.294 4.157 1.00 67.56 81 LYS A CA 1
ATOM 615 C C . LYS A 1 81 ? 6.572 -7.568 5.500 1.00 67.56 81 LYS A C 1
ATOM 617 O O . LYS A 1 81 ? 6.598 -8.238 6.522 1.00 67.56 81 LYS A O 1
ATOM 622 N N . ASN A 1 82 ? 6.629 -6.236 5.498 1.00 72.75 82 ASN A N 1
ATOM 623 C CA . ASN A 1 82 ? 6.758 -5.417 6.709 1.00 72.75 82 ASN A CA 1
ATOM 624 C C . ASN A 1 82 ? 5.651 -4.357 6.813 1.00 72.75 82 ASN A C 1
ATOM 626 O O . ASN A 1 82 ? 5.855 -3.309 7.435 1.00 72.75 82 ASN A O 1
ATOM 630 N N . SER A 1 83 ? 4.508 -4.604 6.167 1.00 81.81 83 SER A N 1
ATOM 631 C CA . SER A 1 83 ? 3.357 -3.709 6.235 1.00 81.81 83 SER A CA 1
ATOM 632 C C . SER A 1 83 ? 2.796 -3.682 7.652 1.00 81.81 83 SER A C 1
ATOM 634 O O . SER A 1 83 ? 2.554 -4.722 8.260 1.00 81.81 83 SER A O 1
ATOM 636 N N . ARG A 1 84 ? 2.626 -2.474 8.187 1.00 86.25 84 ARG A N 1
ATOM 637 C CA . ARG A 1 84 ? 2.131 -2.247 9.541 1.00 86.25 84 ARG A CA 1
ATOM 638 C C . ARG A 1 84 ? 1.400 -0.918 9.628 1.00 86.25 84 ARG A C 1
ATOM 640 O O . ARG A 1 84 ? 1.781 0.038 8.955 1.00 86.25 84 ARG A O 1
ATOM 647 N N . ILE A 1 85 ? 0.372 -0.873 10.462 1.00 87.62 85 ILE A N 1
ATOM 648 C CA . ILE A 1 85 ? -0.302 0.357 10.862 1.00 87.62 85 ILE A CA 1
ATOM 649 C C . ILE A 1 85 ? 0.257 0.740 12.231 1.00 87.62 85 ILE A C 1
ATOM 651 O O . ILE A 1 85 ? 0.207 -0.041 13.185 1.00 87.62 85 ILE A O 1
ATOM 655 N N . GLU A 1 86 ? 0.827 1.938 12.305 1.00 89.25 86 GLU A N 1
ATOM 656 C CA . GLU A 1 86 ? 1.464 2.482 13.501 1.00 89.25 86 GLU A CA 1
ATOM 657 C C . GLU A 1 86 ? 0.715 3.721 13.989 1.00 89.25 86 GLU A C 1
ATOM 659 O O . GLU A 1 86 ? 0.129 4.461 13.198 1.00 89.25 86 GLU A O 1
ATOM 664 N N . ARG A 1 87 ? 0.810 3.981 15.291 1.00 87.12 87 ARG A N 1
ATOM 665 C CA . ARG A 1 87 ? 0.442 5.253 15.910 1.00 87.12 87 ARG A CA 1
ATOM 666 C C . ARG A 1 87 ? 1.678 5.898 16.495 1.00 87.12 87 ARG A C 1
ATOM 668 O O . ARG A 1 87 ? 2.489 5.221 17.117 1.00 87.12 87 ARG A O 1
ATOM 675 N N . CYS A 1 88 ? 1.795 7.202 16.332 1.00 90.50 88 CYS A N 1
ATOM 676 C CA . CYS A 1 88 ? 2.802 8.019 16.988 1.00 90.50 88 CYS A CA 1
ATOM 677 C C . CYS A 1 88 ? 2.151 9.283 17.543 1.00 90.50 88 CYS A C 1
ATOM 679 O O . CYS A 1 88 ? 1.037 9.652 17.159 1.00 90.50 88 CYS A O 1
ATOM 681 N N . ASN A 1 89 ? 2.850 9.935 18.463 1.00 89.69 89 ASN A N 1
ATOM 682 C CA . ASN A 1 89 ? 2.498 11.279 18.886 1.00 89.69 89 ASN A CA 1
ATOM 683 C C . ASN A 1 89 ? 2.860 12.287 17.781 1.00 89.69 89 ASN A C 1
ATOM 685 O O . ASN A 1 89 ? 3.652 12.000 16.882 1.00 89.69 89 ASN A O 1
ATOM 689 N N . MET A 1 90 ? 2.302 13.498 17.855 1.00 90.38 90 MET A N 1
ATOM 690 C CA . MET A 1 90 ? 2.574 14.559 16.870 1.00 90.38 90 MET A CA 1
ATOM 691 C C . MET A 1 90 ? 4.039 15.029 16.856 1.00 90.38 90 MET A C 1
ATOM 693 O O . MET A 1 90 ? 4.469 15.655 15.893 1.00 90.38 90 MET A O 1
ATOM 697 N N . ASP A 1 91 ? 4.802 14.731 17.907 1.00 93.94 91 ASP A N 1
ATOM 698 C CA . ASP A 1 91 ? 6.246 14.962 18.014 1.00 93.94 91 ASP A CA 1
ATOM 699 C C . ASP A 1 91 ? 7.089 13.779 17.486 1.00 93.94 91 ASP A C 1
ATOM 701 O O . ASP A 1 91 ? 8.297 13.735 17.712 1.00 93.94 91 ASP A O 1
ATOM 705 N N . ASP A 1 92 ? 6.455 12.817 16.800 1.00 85.25 92 ASP A N 1
ATOM 706 C CA . ASP A 1 92 ? 7.027 11.546 16.319 1.00 85.25 92 ASP A CA 1
ATOM 707 C C . ASP A 1 92 ? 7.624 10.667 17.437 1.00 85.25 92 ASP A C 1
ATOM 709 O O . ASP A 1 92 ? 8.309 9.673 17.180 1.00 85.25 92 ASP A O 1
ATOM 713 N N . GLN A 1 93 ? 7.332 10.978 18.703 1.00 90.50 93 GLN A N 1
ATOM 714 C CA . GLN A 1 93 ? 7.677 10.112 19.820 1.00 90.50 93 GLN A CA 1
ATOM 715 C C . GLN A 1 93 ? 6.639 8.996 19.989 1.00 90.50 93 GLN A C 1
ATOM 717 O O . GLN A 1 93 ? 5.520 9.047 19.473 1.00 90.50 93 GLN A O 1
ATOM 722 N N . GLN A 1 94 ? 7.025 7.955 20.734 1.00 87.00 94 GLN A N 1
ATOM 723 C CA . GLN A 1 94 ? 6.144 6.843 21.116 1.00 87.00 94 GLN A CA 1
ATOM 724 C C . GLN A 1 94 ? 5.472 6.124 19.933 1.00 87.00 94 GLN A C 1
ATOM 726 O O . GLN A 1 94 ? 4.315 5.715 20.011 1.00 87.00 94 GLN A O 1
ATOM 731 N N . ARG A 1 95 ? 6.211 5.938 18.835 1.00 88.94 95 ARG A N 1
ATOM 732 C CA . ARG A 1 95 ? 5.762 5.137 17.696 1.00 88.94 95 ARG A CA 1
ATOM 733 C C . ARG A 1 95 ? 5.497 3.691 18.126 1.00 88.94 95 ARG A C 1
ATOM 735 O O . ARG A 1 95 ? 6.409 2.984 18.551 1.00 88.94 95 ARG A O 1
ATOM 742 N N . LEU A 1 96 ? 4.249 3.261 18.002 1.00 88.12 96 LEU A N 1
ATOM 743 C CA . LEU A 1 96 ? 3.759 1.960 18.433 1.00 88.12 96 LEU A CA 1
ATOM 744 C C . LEU A 1 96 ? 3.040 1.273 17.272 1.00 88.12 96 LEU A C 1
ATOM 746 O O . LEU A 1 96 ? 2.152 1.848 16.645 1.00 88.12 96 LEU A O 1
ATOM 750 N N . SER A 1 97 ? 3.437 0.037 16.975 1.00 87.44 97 SER A N 1
ATOM 751 C CA . SER A 1 97 ? 2.792 -0.782 15.947 1.00 87.44 97 SER A CA 1
ATOM 752 C C . SER A 1 97 ? 1.482 -1.337 16.495 1.00 87.44 97 SER A C 1
ATOM 754 O O . SER A 1 97 ? 1.507 -2.169 17.397 1.00 87.44 97 SER A O 1
ATOM 756 N N . ILE A 1 98 ? 0.357 -0.893 15.937 1.00 88.38 98 ILE A N 1
ATOM 757 C CA . ILE A 1 98 ? -0.986 -1.321 16.354 1.00 88.38 98 ILE A CA 1
ATOM 758 C C . ILE A 1 98 ? -1.394 -2.601 15.614 1.00 88.38 98 ILE A C 1
ATOM 760 O O . ILE A 1 98 ? -2.033 -3.492 16.170 1.00 88.38 98 ILE A O 1
ATOM 764 N N . MET A 1 99 ? -0.983 -2.717 14.353 1.00 85.06 99 MET A N 1
ATOM 765 C CA . MET A 1 99 ? -1.232 -3.891 13.525 1.00 85.06 99 MET A CA 1
ATOM 766 C C . MET A 1 99 ? -0.008 -4.153 12.656 1.00 85.06 99 MET A C 1
ATOM 768 O O . MET A 1 99 ? 0.471 -3.252 11.974 1.00 85.06 99 MET A O 1
ATOM 772 N N . ASN A 1 100 ? 0.512 -5.376 12.691 1.00 85.00 100 ASN A N 1
ATOM 773 C CA . ASN A 1 100 ? 1.690 -5.811 11.929 1.00 85.00 100 ASN A CA 1
ATOM 774 C C . ASN A 1 100 ? 1.439 -7.097 11.130 1.00 85.00 100 ASN A C 1
ATOM 776 O O . ASN A 1 100 ? 2.352 -7.647 10.519 1.00 85.00 100 ASN A O 1
ATOM 780 N N . ASP A 1 101 ? 0.209 -7.585 11.164 1.00 81.81 101 ASP A N 1
ATOM 781 C CA . ASP A 1 101 ? -0.240 -8.822 10.563 1.00 81.81 101 ASP A CA 1
ATOM 782 C C . ASP A 1 101 ? -1.442 -8.548 9.659 1.00 81.81 101 ASP A C 1
ATOM 784 O O . ASP A 1 101 ? -2.141 -7.549 9.806 1.00 81.81 101 ASP A O 1
ATOM 788 N N . SER A 1 102 ? -1.679 -9.447 8.706 1.00 79.69 102 SER A N 1
ATOM 789 C CA . SER A 1 102 ? -2.823 -9.374 7.789 1.00 79.69 102 SER A CA 1
ATOM 790 C C . SER A 1 102 ? -2.898 -8.108 6.920 1.00 79.69 102 SER A C 1
ATOM 792 O O . SER A 1 102 ? -3.915 -7.881 6.287 1.00 79.69 102 SER A O 1
ATOM 794 N N . ILE A 1 103 ? -1.827 -7.320 6.798 1.00 83.50 103 ILE A N 1
ATOM 795 C CA . ILE A 1 103 ? -1.767 -6.174 5.880 1.00 83.50 103 ILE A CA 1
ATOM 796 C C . ILE A 1 103 ? -0.845 -6.527 4.716 1.00 83.50 103 ILE A C 1
ATOM 798 O O . ILE A 1 103 ? 0.303 -6.921 4.915 1.00 83.50 103 ILE A O 1
ATOM 802 N N . GLN A 1 104 ? -1.336 -6.362 3.494 1.00 82.38 104 GLN A N 1
ATOM 803 C CA . GLN A 1 104 ? -0.548 -6.508 2.274 1.00 82.38 104 GLN A CA 1
ATOM 804 C C . GLN A 1 104 ? -0.558 -5.256 1.412 1.00 82.38 104 GLN A C 1
ATOM 806 O O . GLN A 1 104 ? 0.443 -4.984 0.758 1.00 82.38 104 GLN A O 1
ATOM 811 N N . MET A 1 105 ? -1.665 -4.513 1.357 1.00 78.56 105 MET A N 1
ATOM 812 C CA . MET A 1 105 ? -1.760 -3.294 0.557 1.00 78.56 105 MET A CA 1
ATOM 813 C C . MET A 1 105 ? -2.839 -2.361 1.093 1.00 78.56 105 MET A C 1
ATOM 815 O O . MET A 1 105 ? -3.906 -2.216 0.495 1.00 78.56 105 MET A O 1
ATOM 819 N N . SER A 1 106 ? -2.522 -1.705 2.211 1.00 81.62 106 SER A N 1
ATOM 820 C CA . SER A 1 106 ? -3.321 -0.590 2.713 1.00 81.62 106 SER A CA 1
ATOM 821 C C . SER A 1 106 ? -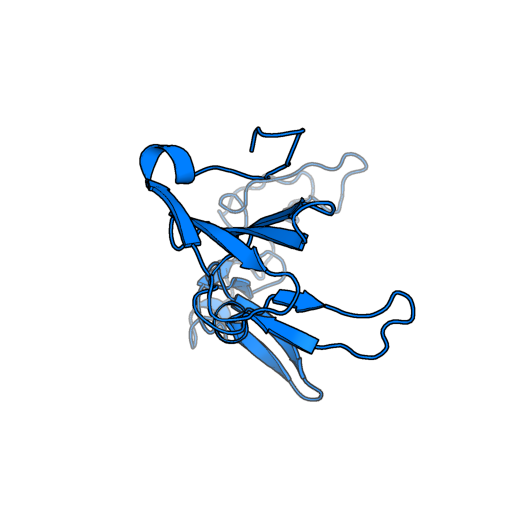3.255 0.574 1.723 1.00 81.62 106 SER A C 1
ATOM 823 O O . SER A 1 106 ? -2.181 1.128 1.483 1.00 81.62 106 SER A O 1
ATOM 825 N N . LEU A 1 107 ? -4.394 0.905 1.111 1.00 80.38 107 LEU A N 1
ATOM 826 C CA . LEU A 1 107 ? -4.523 2.073 0.227 1.00 80.38 107 LEU A CA 1
ATOM 827 C C . LEU A 1 107 ? -5.180 3.267 0.921 1.00 80.38 107 LEU A C 1
ATOM 829 O O . LEU A 1 107 ? -5.023 4.395 0.464 1.00 80.38 107 LEU A O 1
ATOM 833 N N . GLY A 1 108 ? -5.906 3.035 2.013 1.00 86.12 108 GLY A N 1
ATOM 834 C CA . GLY A 1 108 ? -6.652 4.074 2.706 1.00 86.12 108 GLY A CA 1
ATOM 835 C C . GLY A 1 108 ? -7.016 3.657 4.121 1.00 86.12 108 GLY A C 1
ATOM 836 O O . GLY A 1 108 ? -7.289 2.484 4.390 1.00 86.12 108 GLY A O 1
ATOM 837 N N . LEU A 1 109 ? -7.015 4.645 5.009 1.00 90.81 109 LEU A N 1
ATOM 838 C CA . LEU A 1 109 ? -7.411 4.519 6.401 1.00 90.81 109 LEU A CA 1
ATOM 839 C C . LEU A 1 109 ? -8.216 5.753 6.810 1.00 90.81 109 LEU A C 1
ATOM 841 O O . LEU A 1 109 ? -7.937 6.866 6.365 1.00 90.81 109 LEU A O 1
ATOM 845 N N . THR A 1 110 ? -9.220 5.540 7.643 1.00 92.12 110 THR A N 1
ATOM 846 C CA . THR A 1 110 ? -10.051 6.579 8.240 1.00 92.12 110 THR A CA 1
ATOM 847 C C . THR A 1 110 ? -10.320 6.225 9.699 1.00 92.12 110 THR A C 1
ATOM 849 O O . THR A 1 110 ? -10.037 5.112 10.148 1.00 92.12 110 THR A O 1
ATOM 852 N N . PHE A 1 111 ? -10.808 7.195 10.453 1.00 90.50 111 PHE A N 1
ATOM 853 C CA . PHE A 1 111 ? -10.835 7.151 11.904 1.00 90.50 111 PHE A CA 1
ATOM 854 C C . PHE A 1 111 ? -12.211 7.553 12.421 1.00 90.50 111 PHE A C 1
ATOM 856 O O . PHE A 1 111 ? -12.728 8.600 12.030 1.00 90.50 111 PHE A O 1
ATOM 863 N N . ASP A 1 112 ? -12.753 6.762 13.341 1.00 91.00 112 ASP A N 1
ATOM 864 C CA . ASP A 1 112 ? -13.841 7.175 14.216 1.00 91.00 112 ASP A CA 1
ATOM 865 C C . ASP A 1 112 ? -13.255 7.647 15.550 1.00 91.00 112 ASP A C 1
ATOM 867 O O . ASP A 1 112 ? -12.785 6.853 16.368 1.00 91.00 112 ASP A O 1
ATOM 871 N N . LEU A 1 113 ? -13.268 8.962 15.764 1.00 87.00 113 LEU A N 1
ATOM 872 C CA . LEU A 1 113 ? -12.754 9.581 16.987 1.00 87.00 113 LEU A CA 1
ATOM 873 C C . LEU A 1 113 ? -13.686 9.389 18.190 1.00 87.00 113 LEU A C 1
ATOM 875 O O . LEU A 1 113 ? -13.241 9.560 19.321 1.00 87.00 113 LEU A O 1
ATOM 879 N N . ILE A 1 114 ? -14.966 9.087 17.960 1.00 88.38 114 ILE A N 1
ATOM 880 C CA . ILE A 1 114 ? -15.970 8.928 19.016 1.00 88.38 114 ILE A CA 1
ATOM 881 C C . ILE A 1 114 ? -15.981 7.477 19.490 1.00 88.38 114 ILE A C 1
ATOM 883 O O . ILE A 1 114 ? -15.986 7.223 20.693 1.00 88.38 114 ILE A O 1
ATOM 887 N N . CYS A 1 115 ? -15.968 6.530 18.551 1.00 87.06 115 CYS A N 1
ATOM 888 C CA . CYS A 1 115 ? -15.913 5.102 18.860 1.00 87.06 115 CYS A CA 1
ATOM 889 C C . CYS A 1 115 ? -14.491 4.582 19.116 1.00 87.06 115 CYS A C 1
ATOM 891 O O . CYS A 1 115 ? -14.342 3.430 19.517 1.00 87.06 115 CYS A O 1
ATOM 893 N N . GLU A 1 116 ? -13.462 5.409 18.908 1.00 89.44 116 GLU A N 1
ATOM 894 C CA . GLU A 1 116 ? -12.050 5.022 19.014 1.00 89.44 116 GLU A CA 1
ATOM 895 C C . GLU A 1 116 ? -11.718 3.805 18.127 1.00 89.44 116 GLU A C 1
ATOM 897 O O . GLU A 1 116 ? -11.020 2.866 18.536 1.00 89.44 116 GLU A O 1
ATOM 902 N N . GLU A 1 117 ? -12.197 3.834 16.878 1.00 90.06 117 GLU A N 1
ATOM 903 C CA . GLU A 1 117 ? -11.993 2.782 15.875 1.00 90.06 117 GLU A CA 1
ATOM 904 C C . GLU A 1 117 ? -11.216 3.287 14.647 1.00 90.06 117 GLU A C 1
ATOM 906 O O . GLU A 1 117 ? -11.442 4.375 14.120 1.00 90.06 117 GLU A O 1
ATOM 911 N N . VAL A 1 118 ? -10.297 2.464 14.148 1.00 90.62 118 VAL A N 1
ATOM 912 C CA . VAL A 1 118 ? -9.572 2.677 12.894 1.00 90.62 118 VAL A CA 1
ATOM 913 C C . VAL A 1 118 ? -10.170 1.766 11.835 1.00 90.62 118 VAL A C 1
ATOM 915 O O . VAL A 1 118 ? -10.236 0.551 12.014 1.00 90.62 118 VAL A O 1
ATOM 918 N N . HIS A 1 119 ? -10.570 2.353 10.714 1.00 91.12 119 HIS A N 1
ATOM 919 C CA . HIS A 1 119 ? -11.122 1.652 9.565 1.00 91.12 119 HIS A CA 1
ATOM 920 C C . HIS A 1 119 ? -10.093 1.708 8.448 1.00 91.12 119 HIS A C 1
ATOM 922 O O . HIS A 1 119 ? -9.712 2.792 8.009 1.00 91.12 119 HIS A O 1
ATOM 928 N N . PHE A 1 120 ? -9.646 0.560 7.956 1.00 90.75 120 PHE A N 1
ATOM 929 C CA . PHE A 1 120 ? -8.713 0.523 6.837 1.00 90.75 120 PHE A CA 1
ATOM 930 C C . PHE A 1 120 ? -9.162 -0.460 5.770 1.00 90.75 120 PHE A C 1
ATOM 932 O O . PHE A 1 120 ? -9.946 -1.382 6.012 1.00 90.75 120 PHE A O 1
ATOM 939 N N . ILE A 1 121 ? -8.642 -0.240 4.568 1.00 88.75 121 ILE A N 1
ATOM 940 C CA . ILE A 1 121 ? -8.948 -1.055 3.403 1.00 88.75 121 ILE A CA 1
ATOM 941 C C . ILE A 1 121 ? -7.678 -1.733 2.905 1.00 88.75 121 ILE A C 1
ATOM 943 O O . ILE A 1 121 ? -6.660 -1.072 2.693 1.00 88.75 121 ILE A O 1
ATOM 947 N N . ASP A 1 122 ? -7.740 -3.047 2.692 1.00 87.44 122 ASP A N 1
ATOM 948 C CA . ASP A 1 122 ? -6.662 -3.787 2.039 1.00 87.44 122 ASP A CA 1
ATOM 949 C C . ASP A 1 122 ? -7.067 -4.150 0.609 1.00 87.44 122 ASP A C 1
ATOM 951 O O . ASP A 1 122 ? -7.995 -4.931 0.373 1.00 87.44 122 ASP A O 1
ATOM 955 N N . HIS A 1 123 ? -6.355 -3.578 -0.363 1.00 81.69 123 HIS A N 1
ATOM 956 C CA . HIS A 1 123 ? -6.603 -3.806 -1.789 1.00 81.69 123 HIS A CA 1
ATOM 957 C C . HIS A 1 123 ? -6.289 -5.226 -2.227 1.00 81.69 123 HIS A C 1
ATOM 959 O O . HIS A 1 123 ? -7.038 -5.830 -2.994 1.00 81.69 123 HIS A O 1
ATOM 965 N N . HIS A 1 124 ? -5.190 -5.783 -1.729 1.00 82.06 124 HIS A N 1
ATOM 966 C CA . HIS A 1 124 ? -4.749 -7.094 -2.168 1.00 82.06 124 HIS A CA 1
ATOM 967 C C . HIS A 1 124 ? -5.636 -8.194 -1.579 1.00 82.06 124 HIS A C 1
ATOM 969 O O . HIS A 1 124 ? -6.025 -9.139 -2.269 1.00 82.06 124 HIS A O 1
ATOM 975 N N . LEU A 1 125 ? -6.014 -8.045 -0.312 1.00 84.56 125 LEU A N 1
ATOM 976 C CA . LEU A 1 125 ? -6.853 -8.996 0.407 1.00 84.56 125 LEU A CA 1
ATOM 977 C C . LEU A 1 125 ? -8.354 -8.743 0.214 1.00 84.56 125 LEU A C 1
ATOM 979 O O . LEU A 1 125 ? -9.156 -9.612 0.551 1.00 84.56 125 LEU A O 1
ATOM 983 N N . ASN A 1 126 ? -8.726 -7.627 -0.422 1.00 85.06 126 ASN A N 1
ATOM 984 C CA . ASN A 1 126 ? -10.097 -7.264 -0.783 1.00 85.06 126 ASN A CA 1
ATOM 985 C C . ASN A 1 126 ? -11.049 -7.300 0.419 1.00 85.06 126 ASN A C 1
ATOM 987 O O . ASN A 1 126 ? -12.091 -7.967 0.378 1.00 85.06 126 ASN A O 1
ATOM 991 N N . TYR A 1 127 ? -10.691 -6.589 1.487 1.00 88.69 127 TYR A N 1
ATOM 992 C CA . TYR A 1 127 ? -11.575 -6.393 2.629 1.00 88.69 127 TYR A CA 1
ATOM 993 C C . TYR A 1 127 ? -11.437 -5.002 3.253 1.00 88.69 127 TYR A C 1
ATOM 995 O O . TYR A 1 127 ? -10.409 -4.341 3.109 1.00 88.69 127 TYR A O 1
ATOM 1003 N N . ILE A 1 128 ? -12.478 -4.598 3.982 1.00 90.19 128 ILE A N 1
ATOM 1004 C CA . ILE A 1 128 ? -12.440 -3.504 4.955 1.00 90.19 128 ILE A CA 1
ATOM 1005 C C . ILE A 1 128 ? -12.432 -4.121 6.349 1.00 90.19 128 ILE A C 1
ATOM 1007 O O . ILE A 1 128 ? -13.284 -4.959 6.671 1.00 90.19 128 ILE A O 1
ATOM 1011 N N . GLU A 1 129 ? -11.478 -3.703 7.167 1.00 90.31 129 GLU A N 1
ATOM 1012 C CA . GLU A 1 129 ? -11.323 -4.157 8.542 1.00 90.31 129 GLU A CA 1
ATOM 1013 C C . GLU A 1 129 ? -11.285 -2.966 9.490 1.00 90.31 129 GLU A C 1
ATOM 1015 O O . GLU A 1 129 ? -10.762 -1.896 9.174 1.00 90.31 129 GLU A O 1
ATOM 1020 N N . ILE A 1 130 ? -11.901 -3.173 10.645 1.00 90.06 130 ILE A N 1
ATOM 1021 C CA . ILE A 1 130 ? -12.028 -2.201 11.714 1.00 90.06 130 ILE A CA 1
ATOM 1022 C C . ILE A 1 130 ? -11.365 -2.787 12.943 1.00 90.06 130 ILE A C 1
ATOM 1024 O O . ILE A 1 130 ? -11.536 -3.971 13.244 1.00 90.06 130 ILE A O 1
ATOM 1028 N N . PHE A 1 131 ? -10.612 -1.964 13.651 1.00 89.56 131 PHE A N 1
ATOM 1029 C CA . PHE A 1 131 ? -9.989 -2.337 14.908 1.00 89.56 131 PHE A CA 1
ATOM 1030 C C . PHE A 1 131 ? -9.929 -1.130 15.840 1.00 89.56 131 PHE A C 1
ATOM 1032 O O . PHE A 1 131 ? -10.005 0.012 15.397 1.00 89.56 131 PHE A O 1
ATOM 1039 N N . THR A 1 132 ? -9.801 -1.369 17.140 1.00 88.88 132 THR A N 1
ATOM 1040 C CA . THR A 1 132 ? -9.724 -0.287 18.129 1.00 88.88 132 THR A CA 1
ATOM 1041 C C . THR A 1 132 ? -8.398 0.464 18.024 1.00 88.88 132 THR A C 1
ATOM 1043 O O . THR A 1 132 ? -7.384 -0.102 17.616 1.00 88.88 132 THR A O 1
ATOM 1046 N N . TYR A 1 133 ? -8.349 1.722 18.462 1.00 85.25 133 TYR A N 1
ATOM 1047 C CA . TYR A 1 133 ? -7.116 2.529 18.455 1.00 85.25 133 TYR A CA 1
ATOM 1048 C C . TYR A 1 133 ? -5.934 1.876 19.192 1.00 85.25 133 TYR A C 1
ATOM 1050 O O . TYR A 1 133 ? -4.776 2.135 18.861 1.00 85.25 133 TYR A O 1
ATOM 1058 N N . ASN A 1 134 ? -6.219 1.016 20.172 1.00 81.25 134 ASN A N 1
ATOM 1059 C CA . ASN A 1 134 ? -5.210 0.293 20.948 1.00 81.25 134 ASN A CA 1
ATOM 1060 C C . ASN A 1 134 ? -4.730 -1.004 20.270 1.00 81.25 134 ASN A C 1
ATOM 1062 O O . ASN A 1 134 ? -3.769 -1.609 20.736 1.00 81.25 134 ASN A O 1
ATOM 1066 N N . GLY A 1 135 ? -5.367 -1.437 19.175 1.00 73.56 135 GLY A N 1
ATOM 1067 C CA . GLY A 1 135 ? -4.972 -2.627 18.407 1.00 73.56 135 GLY A CA 1
ATOM 1068 C C . GLY A 1 135 ? -5.379 -3.965 18.999 1.00 73.56 135 GLY A C 1
ATOM 1069 O O . GLY A 1 135 ? -4.968 -5.005 18.481 1.00 73.56 135 GLY A O 1
ATOM 1070 N N . GLU A 1 136 ? -6.172 -3.948 20.068 1.00 72.50 136 GLU A N 1
ATOM 1071 C CA . GLU A 1 136 ? -6.613 -5.147 20.778 1.00 72.50 136 GLU A CA 1
ATOM 1072 C C . GLU A 1 136 ? -7.675 -5.961 20.015 1.00 72.50 136 GLU A C 1
ATOM 1074 O O . GLU A 1 136 ? -8.280 -5.500 19.048 1.00 72.50 136 GLU A O 1
ATOM 1079 N N . ASN A 1 137 ? -7.880 -7.195 20.501 1.00 62.69 137 ASN A N 1
ATOM 1080 C CA . ASN A 1 137 ? -8.570 -8.378 19.947 1.00 62.69 137 ASN A CA 1
ATOM 1081 C C . ASN A 1 137 ? -9.971 -8.219 19.311 1.00 62.69 137 ASN A C 1
ATOM 1083 O O . ASN A 1 137 ? -10.541 -9.216 18.871 1.00 62.69 137 ASN A O 1
ATOM 1087 N N . ASN A 1 138 ? -10.527 -7.016 19.201 1.00 71.88 138 ASN A N 1
ATOM 1088 C CA . ASN A 1 138 ? -11.829 -6.757 18.581 1.00 71.88 138 ASN A CA 1
AT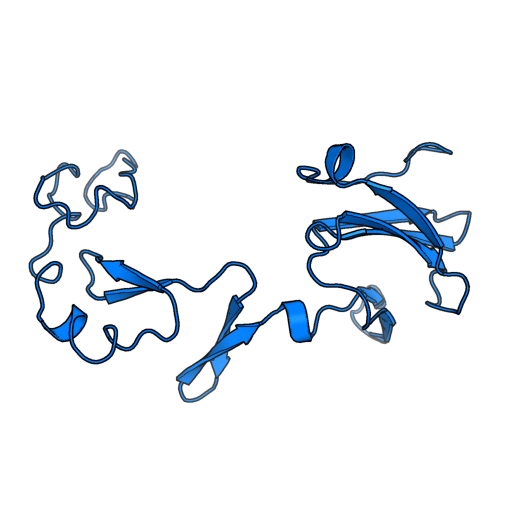OM 1089 C C . ASN A 1 138 ? -11.688 -6.298 17.127 1.00 71.88 138 ASN A C 1
ATOM 1091 O O . ASN A 1 138 ? -12.305 -5.325 16.696 1.00 71.88 138 ASN A O 1
ATOM 1095 N N . ARG A 1 139 ? -10.857 -7.003 16.358 1.00 85.81 139 ARG A N 1
ATOM 1096 C CA . ARG A 1 139 ? -10.733 -6.762 14.920 1.00 85.81 139 ARG A CA 1
ATOM 1097 C C . ARG A 1 139 ? -11.932 -7.374 14.209 1.00 85.81 139 ARG A C 1
ATOM 1099 O O . ARG A 1 139 ? -12.235 -8.553 14.399 1.00 85.81 139 ARG A O 1
ATOM 1106 N N . ARG A 1 140 ? -12.618 -6.585 13.386 1.00 88.31 140 ARG A N 1
ATOM 1107 C CA . ARG A 1 140 ? -13.809 -7.019 12.650 1.00 88.31 140 ARG A CA 1
ATOM 1108 C C . ARG A 1 140 ? -13.703 -6.660 11.178 1.00 88.31 140 ARG A C 1
ATOM 1110 O O . ARG A 1 140 ? -13.463 -5.514 10.814 1.00 88.31 140 ARG A O 1
ATOM 1117 N N . LYS A 1 141 ? -13.949 -7.641 10.313 1.00 89.25 141 LYS A N 1
ATOM 1118 C CA . LYS A 1 141 ? -14.068 -7.425 8.868 1.00 89.25 141 LYS A CA 1
ATOM 1119 C C . LYS A 1 141 ? -15.519 -7.125 8.541 1.00 89.25 141 LYS A C 1
ATOM 1121 O O . LYS A 1 141 ? -16.375 -7.985 8.721 1.00 89.25 141 LYS A O 1
ATOM 1126 N N . ILE A 1 142 ? -15.794 -5.909 8.085 1.00 87.69 142 ILE A N 1
ATOM 1127 C CA . ILE A 1 142 ? -17.165 -5.462 7.795 1.00 87.69 142 ILE A CA 1
ATOM 1128 C C . ILE A 1 142 ? -17.574 -5.686 6.345 1.00 87.69 142 ILE A C 1
ATOM 1130 O O . ILE A 1 142 ? -18.758 -5.823 6.054 1.00 87.69 142 ILE A O 1
ATOM 1134 N N . LEU A 1 143 ? -16.606 -5.758 5.433 1.00 85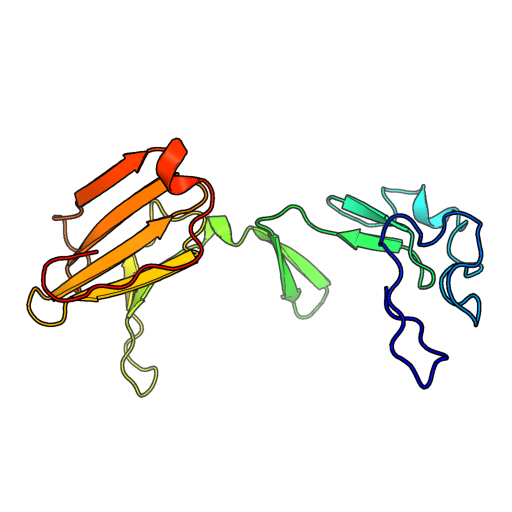.19 143 LEU A N 1
ATOM 1135 C CA . LEU A 1 143 ? -16.874 -6.012 4.028 1.00 85.19 143 LEU A CA 1
ATOM 1136 C C . LEU A 1 143 ? -15.754 -6.862 3.448 1.00 85.19 143 LEU A C 1
ATOM 1138 O O . LEU A 1 143 ? -14.594 -6.469 3.483 1.00 85.19 143 LEU A O 1
ATOM 1142 N N . VAL A 1 144 ? -16.111 -8.021 2.900 1.00 85.88 144 VAL A N 1
ATOM 1143 C CA . VAL A 1 144 ? -15.191 -8.923 2.200 1.00 85.88 144 VAL A CA 1
ATOM 1144 C C . VAL A 1 144 ? -15.825 -9.262 0.862 1.00 85.88 144 VAL A C 1
ATOM 1146 O O . VAL A 1 144 ? -16.645 -10.173 0.762 1.00 85.88 144 VAL A O 1
ATOM 1149 N N . ASN A 1 145 ? -15.522 -8.479 -0.172 1.00 79.50 145 ASN A N 1
ATOM 1150 C CA . ASN A 1 145 ? -16.133 -8.689 -1.479 1.00 79.50 145 ASN A CA 1
ATOM 1151 C C . ASN A 1 145 ? -15.295 -8.109 -2.616 1.00 79.50 145 ASN A C 1
ATOM 1153 O O . ASN A 1 145 ? -15.358 -6.915 -2.891 1.00 79.50 145 ASN A O 1
ATOM 1157 N N . ARG A 1 146 ? -14.602 -8.975 -3.361 1.00 73.19 146 ARG A N 1
ATOM 1158 C CA . ARG A 1 146 ? -13.799 -8.577 -4.529 1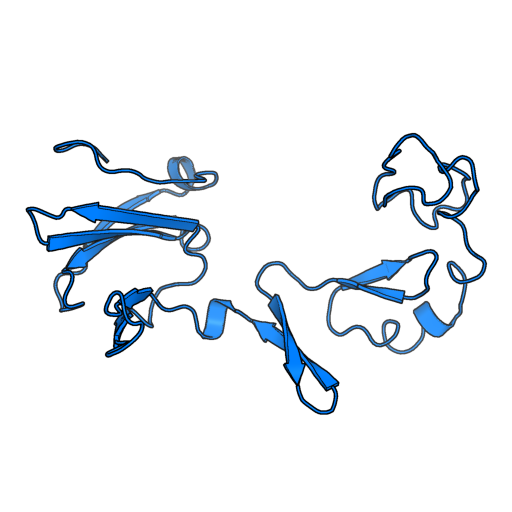.00 73.19 146 ARG A CA 1
ATOM 1159 C C . ARG A 1 146 ? -14.542 -7.703 -5.540 1.00 73.19 146 ARG A C 1
ATOM 1161 O O . ARG A 1 146 ? -13.917 -6.822 -6.109 1.00 73.19 146 ARG A O 1
ATOM 1168 N N . HIS A 1 147 ? -15.838 -7.901 -5.774 1.00 80.50 147 HIS A N 1
ATOM 1169 C CA . HIS A 1 147 ? -16.566 -7.110 -6.773 1.00 80.50 147 HIS A CA 1
ATOM 1170 C C . HIS A 1 147 ? -16.672 -5.632 -6.396 1.00 80.50 147 HIS A C 1
ATOM 1172 O O . HIS A 1 147 ? -16.493 -4.772 -7.255 1.00 80.50 147 HIS A O 1
ATOM 1178 N N . PHE A 1 148 ? -16.917 -5.335 -5.121 1.00 73.00 148 PHE A N 1
ATOM 1179 C CA . PHE A 1 148 ? -16.946 -3.957 -4.624 1.00 73.00 148 PHE A CA 1
ATOM 1180 C C . PHE A 1 148 ? -15.541 -3.415 -4.360 1.00 73.00 148 PHE A C 1
ATOM 1182 O O . PHE A 1 148 ? -15.321 -2.207 -4.381 1.00 73.00 148 PHE A O 1
ATOM 1189 N N . LEU A 1 149 ? -14.587 -4.319 -4.140 1.00 77.69 149 LEU A N 1
ATOM 1190 C CA . LEU A 1 149 ? -13.289 -4.008 -3.567 1.00 77.69 149 LEU A CA 1
ATOM 1191 C C . LEU A 1 149 ? -12.108 -4.024 -4.560 1.00 77.69 149 LEU A C 1
ATOM 1193 O O . LEU A 1 149 ? -10.982 -3.702 -4.204 1.00 77.69 149 LEU A O 1
ATOM 1197 N N . TYR A 1 150 ? -12.342 -4.305 -5.844 1.00 72.75 150 TYR A N 1
ATOM 1198 C CA . TYR A 1 150 ? -11.242 -4.428 -6.812 1.00 72.75 150 TYR A CA 1
ATOM 1199 C C . TYR A 1 150 ? -10.576 -3.095 -7.228 1.00 72.75 150 TYR A C 1
ATOM 1201 O O . TYR A 1 150 ? -9.494 -3.119 -7.825 1.00 72.75 150 TYR A O 1
ATOM 1209 N N . ARG A 1 151 ? -11.206 -1.938 -6.956 1.00 70.94 151 ARG A N 1
ATOM 1210 C CA . ARG A 1 151 ? -10.792 -0.609 -7.472 1.00 70.94 151 ARG A CA 1
ATOM 1211 C C . ARG A 1 151 ? -11.032 0.587 -6.543 1.00 70.94 151 ARG A C 1
ATOM 1213 O O . ARG A 1 151 ? -11.031 1.726 -7.007 1.00 70.94 151 ARG A O 1
ATOM 1220 N N . PHE A 1 152 ? -11.237 0.376 -5.251 1.00 71.75 152 PHE A N 1
ATOM 1221 C CA . PHE A 1 152 ? -11.283 1.517 -4.335 1.00 71.75 152 PHE A CA 1
ATOM 1222 C C . PHE A 1 152 ? -9.923 2.221 -4.268 1.00 71.75 152 PHE A C 1
ATOM 1224 O O . PHE A 1 152 ? -8.869 1.601 -4.414 1.00 71.75 152 PHE A O 1
ATOM 1231 N N . MET A 1 153 ? -9.959 3.533 -4.062 1.00 76.38 153 MET A N 1
ATOM 1232 C CA . MET A 1 153 ? -8.759 4.371 -3.952 1.00 76.38 153 MET A CA 1
ATOM 1233 C C . MET A 1 153 ? -8.681 5.088 -2.602 1.00 76.38 153 MET A C 1
ATOM 1235 O O . MET A 1 153 ? -7.612 5.550 -2.226 1.00 76.38 153 MET A O 1
ATOM 1239 N N . SER A 1 154 ? -9.803 5.203 -1.887 1.00 84.88 154 SER A N 1
ATOM 1240 C CA . SER A 1 154 ? -9.909 5.914 -0.616 1.00 84.88 154 SER A CA 1
ATOM 1241 C C . SER A 1 154 ? -11.133 5.427 0.162 1.00 84.88 154 SER A C 1
ATOM 1243 O O . SER A 1 154 ? -12.036 4.823 -0.420 1.00 84.88 154 SER A O 1
ATOM 1245 N N . ILE A 1 155 ? -11.148 5.703 1.462 1.00 88.88 155 ILE A N 1
ATOM 1246 C CA . ILE A 1 155 ? -12.245 5.438 2.391 1.00 88.88 155 ILE A CA 1
ATOM 1247 C C . ILE A 1 155 ? -12.396 6.652 3.310 1.00 88.88 155 ILE A C 1
ATOM 1249 O O . ILE A 1 155 ? -11.396 7.259 3.695 1.00 88.88 155 ILE A O 1
ATOM 1253 N N . THR A 1 156 ? -13.627 7.024 3.652 1.00 90.94 156 THR A N 1
ATOM 1254 C CA . THR A 1 156 ? -13.893 8.097 4.614 1.00 90.94 156 THR A CA 1
ATOM 1255 C C . THR A 1 156 ? -15.092 7.736 5.467 1.00 90.94 156 THR A C 1
ATOM 1257 O O . THR A 1 156 ? -16.059 7.186 4.962 1.00 90.94 156 THR A O 1
ATOM 1260 N N . LEU A 1 157 ? -15.038 8.078 6.748 1.00 91.69 157 LEU A N 1
ATOM 1261 C CA . LEU A 1 157 ? -16.187 7.991 7.635 1.00 91.69 157 LEU A CA 1
ATOM 1262 C C . LEU A 1 157 ? -16.953 9.321 7.620 1.00 91.69 157 LEU A C 1
ATOM 1264 O O . LEU A 1 157 ? -16.347 10.392 7.706 1.00 91.69 157 LEU A O 1
ATOM 1268 N N . PHE A 1 158 ? -18.277 9.254 7.526 1.00 92.06 158 PHE A N 1
ATOM 1269 C CA . PHE A 1 158 ? -19.182 10.373 7.755 1.00 92.06 158 PHE A CA 1
ATOM 1270 C C . PHE A 1 158 ? -20.352 9.901 8.616 1.00 92.06 158 PHE A C 1
ATOM 1272 O O . PHE A 1 158 ? -21.193 9.124 8.164 1.00 92.06 158 PHE A O 1
ATOM 1279 N N . GLU A 1 159 ? -20.409 10.381 9.859 1.00 88.94 159 GLU A N 1
ATOM 1280 C CA . GLU A 1 159 ? -21.381 9.918 10.854 1.00 88.94 159 GLU A CA 1
ATOM 1281 C C . GLU A 1 159 ? -21.351 8.382 10.981 1.00 88.94 159 GLU A C 1
ATOM 1283 O O . GLU A 1 159 ? -20.323 7.814 11.332 1.00 88.94 159 GLU A O 1
ATOM 1288 N N . ASN A 1 160 ? -22.459 7.712 10.651 1.00 85.62 160 ASN A N 1
ATOM 1289 C CA . ASN A 1 160 ? -22.602 6.257 10.697 1.00 85.62 160 ASN A CA 1
ATOM 1290 C C . ASN A 1 160 ? -22.388 5.585 9.328 1.00 85.62 160 ASN A C 1
ATOM 1292 O O . ASN A 1 160 ? -22.722 4.409 9.164 1.00 85.62 160 ASN A O 1
ATOM 1296 N N . TYR A 1 161 ? -21.891 6.324 8.334 1.00 87.19 161 TYR A N 1
ATOM 1297 C CA . TYR A 1 161 ? -21.660 5.837 6.979 1.00 87.19 161 TYR A CA 1
ATOM 1298 C C . TYR A 1 161 ? -20.172 5.793 6.666 1.00 87.19 161 TYR A C 1
ATOM 1300 O O . TYR A 1 161 ? -19.428 6.732 6.948 1.00 87.19 161 TYR A O 1
ATOM 1308 N N . LEU A 1 162 ? -19.773 4.685 6.054 1.00 82.69 162 LEU A N 1
ATOM 1309 C CA . LEU A 1 162 ? -18.420 4.406 5.600 1.00 82.69 162 LEU A CA 1
ATOM 1310 C C . LEU A 1 162 ? -18.393 4.269 4.076 1.00 82.69 162 LEU A C 1
ATOM 1312 O O . LEU A 1 162 ? -19.356 3.670 3.541 1.00 82.69 162 LEU A O 1
#